Protein AF-A0A6N7R547-F1 (afdb_monomer)

Mean predicted aligned error: 9.53 Å

Solvent-accessible surface area (backbone atoms only — not comparable to full-atom values): 5841 Å² total; per-residue (Å²): 119,66,66,60,55,53,51,50,52,51,50,52,51,49,49,55,51,57,73,43,37,78,59,56,73,72,48,52,73,70,39,53,51,50,46,54,51,48,52,55,51,44,52,51,47,43,49,47,44,44,62,53,48,36,50,56,65,40,67,80,47,88,50,68,70,59,30,53,55,51,44,52,50,47,46,53,52,42,52,52,52,41,50,55,52,46,52,54,51,45,27,62,65,48,73,40,57,58,56,62,50,61,61,75,77,108

Organism: NCBI:txid563735

Secondary structure (DSSP, 8-state):
-HHHHHHHHHHHHHHHHHHTHHHHTT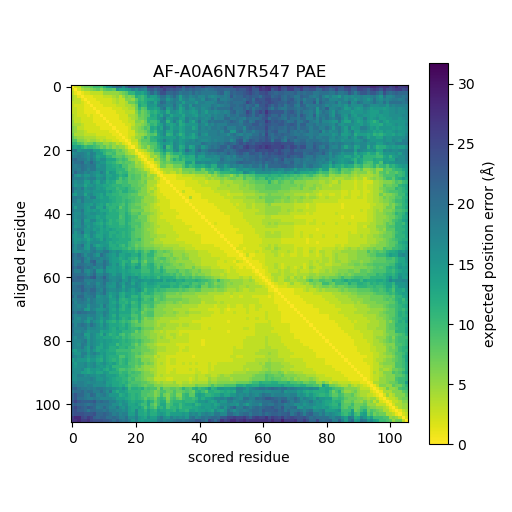S-HHHHHHHHHHHHHHHHHHHHIIIIIIHHHHTT---HHHHHHHHHHHHHHHHHHHHHHHHHHHHHHTTTHHHHHHHHT-

Sequence (106 aa):
MDYIFYTVAILILIYRLLDHHRFIKKLSVKQIIGIGLSYIMYIGLATAIIYYGGNWLVSFISVNVLKHIIFFVIVAITIYATIFLLEKTLTKISNGIIKEQSYKSS

pLDDT: mean 81.24, std 12.4, range [47.25, 94.12]

Radius of gyration: 18.01 Å; Cα contacts (8 Å, |Δi|>4): 43; chains: 1; bounding box: 42×33×44 Å

Foldseek 3Di:
DVVVVVVVVVVVVVVVCVVCVVLVVLDDPQLVVQLVVLVVVLVVVLCCCLVVVLVVVLVVPPDPVVSVVSSVVSNVVSVVVSVVVSVVSSCVSSVNSVVVVVVVVD

Structure (mmCIF, N/CA/C/O backbone):
data_AF-A0A6N7R547-F1
#
_entry.id   AF-A0A6N7R547-F1
#
loop_
_atom_site.group_PDB
_atom_site.id
_atom_site.type_symbol
_atom_site.label_atom_id
_atom_site.label_alt_id
_atom_site.label_comp_id
_atom_site.label_asym_id
_atom_site.label_entity_id
_atom_site.label_seq_id
_atom_site.pdbx_PDB_ins_code
_atom_site.Cartn_x
_atom_site.Cartn_y
_atom_site.Cartn_z
_atom_site.occupancy
_atom_site.B_iso_or_equiv
_atom_site.auth_seq_id
_atom_site.auth_comp_id
_atom_site.auth_asym_id
_atom_site.auth_atom_id
_atom_site.pdbx_PDB_model_num
ATOM 1 N N . MET A 1 1 ? -21.690 14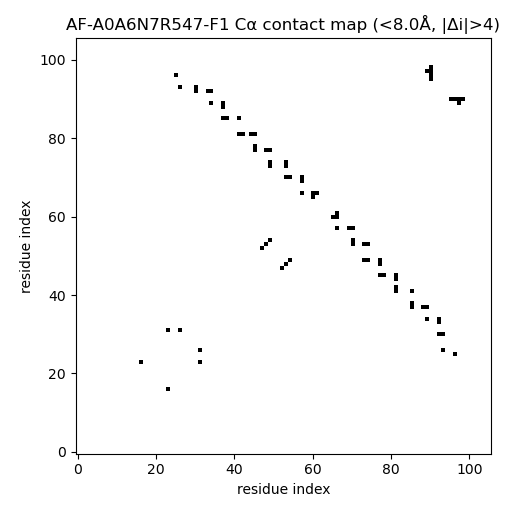.986 -13.784 1.00 57.06 1 MET A N 1
ATOM 2 C CA . MET A 1 1 ? -21.630 13.514 -13.917 1.00 57.06 1 MET A CA 1
ATOM 3 C C . MET A 1 1 ? -20.700 12.893 -12.878 1.00 57.06 1 MET A C 1
ATOM 5 O O . MET A 1 1 ? -21.012 11.815 -12.391 1.00 57.06 1 MET A O 1
ATOM 9 N N . ASP A 1 2 ? -19.652 13.593 -12.437 1.00 68.50 2 ASP A N 1
ATOM 10 C CA . ASP A 1 2 ? -18.681 13.054 -11.469 1.00 68.50 2 ASP A CA 1
ATOM 11 C C . ASP A 1 2 ? -19.246 12.868 -10.050 1.00 68.50 2 ASP A C 1
ATOM 13 O O . ASP A 1 2 ? -19.009 11.846 -9.413 1.00 68.50 2 ASP A O 1
ATOM 17 N N . TYR A 1 3 ? -20.085 13.792 -9.568 1.00 74.94 3 TYR A N 1
ATOM 18 C CA . TYR A 1 3 ? -20.658 13.714 -8.215 1.00 74.94 3 TYR A CA 1
ATOM 19 C C . TYR A 1 3 ? -21.536 12.479 -7.994 1.00 74.94 3 TYR A C 1
ATOM 21 O O . TYR A 1 3 ? -21.498 11.888 -6.920 1.00 74.94 3 TYR A O 1
ATOM 29 N N . ILE A 1 4 ? -22.288 12.045 -9.009 1.00 78.50 4 ILE A N 1
ATOM 30 C CA . ILE A 1 4 ? -23.168 10.871 -8.910 1.00 78.50 4 ILE A CA 1
ATOM 31 C C . ILE A 1 4 ? -22.326 9.610 -8.693 1.00 78.50 4 ILE A C 1
ATOM 33 O O . ILE A 1 4 ? -22.645 8.805 -7.822 1.00 78.50 4 ILE A O 1
ATOM 37 N N . PHE A 1 5 ? -21.206 9.481 -9.409 1.00 73.88 5 PHE A N 1
ATOM 38 C CA . PHE A 1 5 ? -20.287 8.355 -9.261 1.00 73.88 5 PHE A CA 1
ATOM 39 C C . PHE A 1 5 ? -19.658 8.304 -7.861 1.00 73.88 5 PHE A C 1
ATOM 41 O O . PHE A 1 5 ? -19.686 7.253 -7.222 1.00 73.88 5 PHE A O 1
ATOM 48 N N . TYR A 1 6 ? -19.177 9.438 -7.334 1.00 70.94 6 TYR A N 1
ATOM 49 C CA . TYR A 1 6 ? -18.642 9.497 -5.966 1.00 70.94 6 TYR A CA 1
ATOM 50 C C . TYR A 1 6 ? -19.704 9.177 -4.915 1.00 70.94 6 TYR A C 1
ATOM 52 O O . TYR A 1 6 ? -19.432 8.436 -3.972 1.00 70.94 6 TYR A O 1
ATOM 60 N N . THR A 1 7 ? -20.925 9.685 -5.089 1.00 75.69 7 THR A N 1
ATOM 61 C CA . THR A 1 7 ? -22.019 9.450 -4.137 1.00 75.69 7 THR A CA 1
ATOM 62 C C . THR A 1 7 ? -22.417 7.975 -4.120 1.00 75.69 7 THR A C 1
ATOM 64 O O . THR A 1 7 ? -22.572 7.393 -3.050 1.00 75.69 7 THR A O 1
ATOM 67 N N . VAL A 1 8 ? -22.505 7.336 -5.290 1.00 80.38 8 VAL A N 1
ATOM 68 C CA . VAL A 1 8 ? -22.780 5.896 -5.411 1.00 80.38 8 VAL A CA 1
ATOM 69 C C . VAL A 1 8 ? -21.631 5.065 -4.833 1.00 80.38 8 VAL A C 1
ATOM 71 O O . VAL A 1 8 ? -21.886 4.123 -4.087 1.00 80.38 8 VAL A O 1
ATOM 74 N N . ALA A 1 9 ? -20.372 5.428 -5.092 1.00 70.19 9 ALA A N 1
ATOM 75 C CA . ALA A 1 9 ? -19.211 4.738 -4.525 1.00 70.19 9 ALA A CA 1
ATOM 76 C C . ALA A 1 9 ? -19.172 4.830 -2.989 1.00 70.19 9 ALA A C 1
ATOM 78 O O . ALA A 1 9 ? -18.924 3.828 -2.316 1.00 70.19 9 ALA A O 1
ATOM 79 N N . ILE A 1 10 ? -19.476 6.007 -2.431 1.00 77.88 10 ILE A N 1
ATOM 80 C CA . ILE A 1 10 ? -19.591 6.233 -0.985 1.00 77.88 10 ILE A CA 1
ATOM 81 C C . ILE A 1 10 ? -20.748 5.417 -0.406 1.00 77.88 10 ILE A C 1
ATOM 83 O O . ILE A 1 10 ? -20.565 4.749 0.608 1.00 77.88 10 ILE A O 1
ATOM 87 N N . LEU A 1 11 ? -21.916 5.410 -1.053 1.00 79.00 11 LEU A N 1
ATOM 88 C CA . LEU A 1 11 ? -23.067 4.623 -0.608 1.00 79.00 11 LEU A CA 1
ATOM 89 C C . LEU A 1 11 ? -22.779 3.123 -0.633 1.00 79.00 11 LEU A C 1
ATOM 91 O O . LEU A 1 11 ? -23.112 2.444 0.330 1.00 79.00 11 LEU A O 1
ATOM 95 N N . ILE A 1 12 ? -22.117 2.607 -1.671 1.00 78.50 12 ILE A N 1
ATOM 96 C CA . ILE A 1 12 ? -21.708 1.197 -1.743 1.00 78.50 12 ILE A CA 1
ATOM 97 C C . ILE A 1 12 ? -20.703 0.876 -0.634 1.00 78.50 12 ILE A C 1
ATOM 99 O O . ILE A 1 12 ? -20.839 -0.153 0.025 1.00 78.50 12 ILE A O 1
ATOM 103 N N . LEU A 1 13 ? -19.725 1.752 -0.386 1.00 74.44 13 LEU A N 1
ATOM 104 C CA . LEU A 1 13 ? -18.777 1.602 0.721 1.00 74.44 13 LEU A CA 1
ATOM 105 C C . LEU A 1 13 ? -19.490 1.554 2.072 1.00 74.44 13 LEU A C 1
ATOM 107 O O . LEU A 1 13 ? -19.225 0.647 2.858 1.00 74.44 13 LEU A O 1
ATOM 111 N N . ILE A 1 14 ? -20.416 2.485 2.316 1.00 74.62 14 ILE A N 1
ATOM 112 C CA . ILE A 1 14 ? -21.225 2.541 3.538 1.00 74.62 14 ILE A CA 1
ATOM 113 C C . ILE A 1 14 ? -22.082 1.281 3.657 1.00 74.62 14 ILE A C 1
ATOM 115 O O . ILE A 1 14 ? -22.082 0.653 4.709 1.00 74.62 14 ILE A O 1
ATOM 119 N N . TYR A 1 15 ? -22.770 0.874 2.591 1.00 76.12 15 TYR A N 1
ATOM 120 C CA . TYR A 1 15 ? -23.643 -0.298 2.594 1.00 76.12 15 TYR A CA 1
ATOM 121 C C . TYR A 1 15 ? -22.853 -1.578 2.859 1.00 76.12 15 TYR A C 1
ATOM 123 O O . TYR A 1 15 ? -23.278 -2.408 3.651 1.00 76.12 15 TYR A O 1
ATOM 131 N N . ARG A 1 16 ? -21.658 -1.715 2.274 1.00 68.50 16 ARG A N 1
ATOM 132 C CA . ARG A 1 16 ? -20.765 -2.860 2.500 1.00 68.50 16 ARG A CA 1
ATOM 133 C C . ARG A 1 16 ? -20.182 -2.861 3.917 1.00 68.50 16 ARG A C 1
ATOM 135 O O . ARG A 1 16 ? -20.061 -3.924 4.520 1.00 68.50 16 ARG A O 1
ATOM 142 N N . LEU A 1 17 ? -19.880 -1.682 4.470 1.00 64.50 17 LEU A N 1
ATOM 143 C CA . LEU A 1 17 ? -19.515 -1.512 5.883 1.00 64.50 17 LEU A CA 1
ATOM 144 C C . LEU A 1 17 ? -20.668 -1.928 6.809 1.00 64.50 17 LEU A C 1
ATOM 146 O O . LEU A 1 17 ? -20.449 -2.627 7.797 1.00 64.50 17 LEU A O 1
ATOM 150 N N . LEU A 1 18 ? -21.892 -1.501 6.489 1.00 64.38 18 LEU A N 1
ATOM 151 C CA . LEU A 1 18 ? -23.099 -1.808 7.253 1.00 64.38 18 LEU A CA 1
ATOM 152 C C . LEU A 1 18 ? -23.502 -3.277 7.119 1.00 64.38 18 LEU A C 1
ATOM 154 O O . LEU A 1 18 ? -23.944 -3.860 8.096 1.00 64.38 18 LEU A O 1
ATOM 158 N N . ASP A 1 19 ? -23.308 -3.925 5.978 1.00 64.62 19 ASP A N 1
ATOM 159 C CA . ASP A 1 19 ? -23.570 -5.359 5.821 1.00 64.62 19 ASP A CA 1
ATOM 160 C C . ASP A 1 19 ? -22.604 -6.188 6.696 1.00 64.62 19 ASP A C 1
ATOM 162 O O . ASP A 1 19 ? -23.012 -7.086 7.434 1.00 64.62 19 ASP A O 1
ATOM 166 N N . HIS A 1 20 ? -21.344 -5.746 6.796 1.00 63.53 20 HIS A N 1
ATOM 167 C CA . HIS A 1 20 ? -20.350 -6.250 7.753 1.00 63.53 20 HIS A CA 1
ATOM 168 C C . HIS A 1 20 ? -20.453 -5.640 9.173 1.00 63.53 20 HIS A C 1
ATOM 170 O O . HIS A 1 20 ? -19.530 -5.779 9.981 1.00 63.53 20 HIS A O 1
ATOM 176 N N . HIS A 1 21 ? -21.567 -5.004 9.557 1.00 56.22 21 HIS A N 1
ATOM 177 C CA . HIS A 1 21 ? -21.717 -4.330 10.863 1.00 56.22 21 HIS A CA 1
ATOM 178 C C . HIS A 1 21 ? -21.417 -5.218 12.083 1.00 56.22 21 HIS A C 1
ATOM 180 O O . HIS A 1 21 ? -20.941 -4.719 13.106 1.00 56.22 21 HIS A O 1
ATOM 186 N N . ARG A 1 22 ? -21.678 -6.534 12.010 1.00 56.22 22 ARG A N 1
ATOM 187 C CA . ARG A 1 22 ? -21.373 -7.475 13.109 1.00 56.22 22 ARG A CA 1
ATOM 188 C C . ARG A 1 22 ? -19.873 -7.613 13.357 1.00 56.22 22 ARG A C 1
ATOM 190 O O . ARG A 1 22 ? -19.462 -7.894 14.479 1.00 56.22 22 ARG A O 1
ATOM 197 N N . PHE A 1 23 ? -19.074 -7.405 12.319 1.00 58.25 23 PHE A N 1
ATOM 198 C CA . PHE A 1 23 ? -17.624 -7.424 12.376 1.00 58.25 23 PHE A CA 1
ATOM 199 C C . PHE A 1 23 ? -17.087 -6.112 12.945 1.00 58.25 23 PHE A C 1
ATOM 201 O O . PHE A 1 23 ? -16.304 -6.122 13.889 1.00 58.25 23 PHE A O 1
ATOM 208 N N . ILE A 1 24 ? -17.604 -4.979 12.466 1.00 58.50 24 ILE A N 1
ATOM 209 C CA . ILE A 1 24 ? -17.187 -3.646 12.926 1.00 58.50 24 ILE A CA 1
ATOM 210 C C . ILE A 1 24 ? -17.544 -3.427 14.401 1.00 58.50 24 ILE A C 1
ATOM 212 O O . ILE A 1 24 ? -16.743 -2.860 15.137 1.00 58.50 24 ILE A O 1
ATOM 216 N N . LYS A 1 25 ? -18.684 -3.953 14.876 1.00 61.97 25 LYS A N 1
ATOM 217 C CA . LYS A 1 25 ? -19.064 -3.904 16.302 1.00 61.97 25 LYS A CA 1
ATOM 218 C C . LYS A 1 25 ? -18.091 -4.630 17.236 1.00 61.97 25 LYS A C 1
ATOM 220 O O . LYS A 1 25 ? -18.084 -4.331 18.426 1.00 61.97 25 LYS A O 1
ATOM 225 N N . LYS A 1 26 ? -17.297 -5.583 16.733 1.00 68.56 26 LYS A N 1
ATOM 226 C CA . LYS A 1 26 ? -16.274 -6.283 17.529 1.00 68.56 26 LYS A CA 1
ATOM 227 C C . LYS A 1 26 ? -14.955 -5.517 17.609 1.00 68.56 26 LYS A C 1
ATOM 229 O O . LYS A 1 26 ? -14.122 -5.856 18.445 1.00 68.56 26 LYS A O 1
ATOM 234 N N . LEU A 1 27 ? -14.754 -4.514 16.755 1.00 70.44 27 LEU A N 1
ATOM 235 C CA . LEU A 1 27 ? -13.548 -3.700 16.753 1.00 70.44 27 LEU A CA 1
ATOM 236 C C . LEU A 1 27 ? -13.769 -2.421 17.558 1.00 70.44 27 LEU A C 1
ATOM 238 O O . LEU A 1 27 ? -14.762 -1.714 17.395 1.00 70.44 27 LEU A O 1
ATOM 242 N N . SER A 1 28 ? -12.805 -2.087 18.412 1.00 81.50 28 SER A N 1
ATOM 243 C CA . SER A 1 28 ? -12.817 -0.796 19.099 1.00 81.50 28 SER A CA 1
ATOM 244 C C . SER A 1 28 ? -12.598 0.352 18.107 1.00 81.50 28 SER A C 1
ATOM 246 O O . 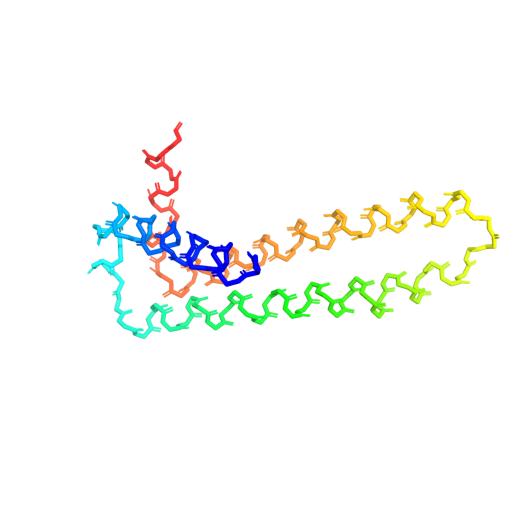SER A 1 28 ? -11.923 0.192 17.088 1.00 81.50 28 SER A O 1
ATOM 248 N N . VAL A 1 29 ? -13.081 1.551 18.446 1.00 78.88 29 VAL A N 1
ATOM 249 C CA . VAL A 1 29 ? -12.872 2.776 17.647 1.00 78.88 29 VAL A CA 1
ATOM 250 C C . VAL A 1 29 ? -11.386 2.999 17.325 1.00 78.88 29 VAL A C 1
ATOM 252 O O . VAL A 1 29 ? -11.041 3.367 16.206 1.00 78.88 29 VAL A O 1
ATOM 255 N N . LYS A 1 30 ? -10.483 2.681 18.266 1.00 77.88 30 LYS A N 1
ATOM 256 C CA . LYS A 1 30 ? -9.026 2.761 18.060 1.00 77.88 30 LYS A CA 1
ATOM 257 C C . LYS A 1 30 ? -8.530 1.792 16.979 1.00 77.88 30 LYS A C 1
ATOM 259 O O . LYS A 1 30 ? -7.658 2.153 16.195 1.00 77.88 30 LYS A O 1
ATOM 264 N N . GLN A 1 31 ? -9.089 0.583 16.915 1.00 81.62 31 GLN A N 1
ATOM 265 C CA . GLN A 1 31 ? -8.739 -0.405 15.891 1.00 81.62 31 GLN A CA 1
ATOM 266 C C . GLN A 1 31 ? -9.279 -0.002 14.521 1.00 81.62 31 GLN A C 1
ATOM 268 O O . GLN A 1 31 ? -8.559 -0.131 13.539 1.00 81.62 31 GLN A O 1
ATOM 273 N N . ILE A 1 32 ? -10.496 0.544 14.455 1.00 81.62 32 ILE A N 1
ATOM 274 C CA . ILE A 1 32 ? -11.080 1.053 13.205 1.00 81.62 32 ILE A CA 1
ATOM 275 C C . ILE A 1 32 ? -10.209 2.179 12.631 1.00 81.62 32 ILE A C 1
ATOM 277 O O . ILE A 1 32 ? -9.843 2.136 11.457 1.00 81.62 32 ILE A O 1
ATOM 281 N N . ILE A 1 33 ? -9.810 3.142 13.469 1.00 85.00 33 ILE A N 1
ATOM 282 C CA . ILE A 1 33 ? -8.909 4.231 13.063 1.00 85.00 33 ILE A CA 1
ATOM 283 C C . ILE A 1 33 ? -7.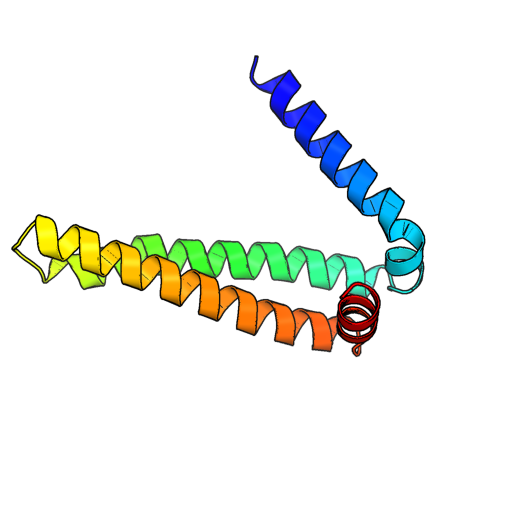551 3.673 12.616 1.00 85.00 33 ILE A C 1
ATOM 285 O O . ILE A 1 33 ? -7.051 4.056 11.560 1.00 85.00 33 ILE A O 1
ATOM 289 N N . GLY A 1 34 ? -6.967 2.738 13.375 1.00 86.00 34 GLY A N 1
ATOM 290 C CA . GLY A 1 34 ? -5.684 2.119 13.028 1.00 86.00 34 GLY A CA 1
ATOM 291 C C . GLY A 1 34 ? -5.718 1.352 11.702 1.00 86.00 34 GLY A C 1
ATOM 292 O O . GLY A 1 34 ? -4.769 1.424 10.921 1.00 86.00 34 GLY A O 1
ATOM 293 N N . ILE A 1 35 ? -6.823 0.662 11.417 1.00 87.06 35 ILE A N 1
ATOM 294 C CA . ILE A 1 35 ? -7.060 -0.024 10.142 1.00 87.06 35 ILE A CA 1
ATOM 295 C C . ILE A 1 35 ? -7.141 0.991 9.004 1.00 87.06 35 ILE A C 1
ATOM 297 O O . ILE A 1 35 ? -6.413 0.852 8.023 1.00 87.06 35 ILE A O 1
ATOM 301 N N . GLY A 1 36 ? -7.965 2.033 9.151 1.00 85.00 36 GLY A N 1
ATOM 302 C CA . GLY A 1 36 ? -8.105 3.081 8.138 1.00 85.00 36 GLY A CA 1
ATOM 303 C C . GLY A 1 36 ? -6.772 3.761 7.819 1.00 85.00 36 GLY A C 1
ATOM 304 O O . GLY A 1 36 ? -6.400 3.885 6.652 1.00 85.00 36 GLY A O 1
ATOM 305 N N . LEU A 1 37 ? -6.004 4.116 8.852 1.00 90.12 37 LEU A N 1
ATOM 306 C CA . LEU A 1 37 ? -4.681 4.718 8.689 1.00 90.12 37 LEU A CA 1
ATOM 307 C C . LEU A 1 37 ? -3.695 3.767 7.993 1.00 90.12 37 LEU A C 1
ATOM 309 O O . LEU A 1 37 ? -2.921 4.203 7.143 1.00 90.12 37 LEU A O 1
ATOM 313 N N . SER A 1 38 ? -3.755 2.469 8.307 1.00 91.31 38 SER A N 1
ATOM 314 C CA . SER A 1 38 ? -2.919 1.457 7.651 1.00 91.31 38 SER A CA 1
ATOM 315 C C . SER A 1 38 ? -3.218 1.372 6.156 1.00 91.31 38 SER A C 1
ATOM 317 O O . SER A 1 38 ? -2.286 1.380 5.358 1.00 91.31 38 SER A O 1
ATOM 319 N N . TYR A 1 39 ? -4.493 1.360 5.755 1.00 89.19 39 TYR A N 1
ATOM 320 C CA . TYR A 1 39 ? -4.862 1.377 4.335 1.00 89.19 39 TYR A CA 1
ATOM 321 C C . TYR A 1 39 ? -4.280 2.594 3.610 1.00 89.19 39 TYR A C 1
ATOM 323 O O . TYR A 1 39 ? -3.628 2.429 2.581 1.00 89.19 39 TYR A O 1
ATOM 331 N N . ILE A 1 40 ? -4.448 3.800 4.164 1.00 91.88 40 ILE A N 1
ATOM 332 C CA . ILE A 1 40 ? -3.909 5.034 3.568 1.00 91.88 40 ILE A CA 1
ATOM 333 C C . ILE A 1 40 ? -2.383 4.943 3.427 1.00 91.88 40 ILE A C 1
ATOM 335 O O . ILE A 1 40 ? -1.840 5.240 2.363 1.00 91.88 40 ILE A O 1
ATOM 339 N N . MET A 1 41 ? -1.693 4.484 4.475 1.00 93.88 41 MET A N 1
ATOM 340 C CA . MET A 1 41 ? -0.236 4.357 4.483 1.00 93.88 41 MET A CA 1
ATOM 341 C C . MET A 1 41 ? 0.268 3.357 3.435 1.00 93.88 41 MET A C 1
ATOM 343 O O . MET A 1 41 ? 1.187 3.678 2.685 1.00 93.88 41 MET A O 1
ATOM 347 N N . TYR A 1 42 ? -0.328 2.164 3.349 1.00 93.00 42 TYR A N 1
ATOM 348 C CA . TYR A 1 42 ? 0.108 1.134 2.400 1.00 93.00 42 TYR A CA 1
ATOM 349 C C . TYR A 1 42 ? -0.254 1.469 0.950 1.00 93.00 42 TYR A C 1
ATOM 351 O O . TYR A 1 42 ? 0.541 1.180 0.057 1.00 93.00 42 TYR A O 1
ATOM 359 N N . ILE A 1 43 ? -1.388 2.134 0.702 1.00 91.19 43 ILE A N 1
ATOM 360 C CA . ILE A 1 43 ? -1.725 2.667 -0.629 1.00 91.19 43 ILE A CA 1
ATOM 361 C C . ILE A 1 43 ? -0.707 3.739 -1.039 1.00 91.19 43 ILE A C 1
ATOM 363 O O . ILE A 1 43 ? -0.197 3.711 -2.162 1.00 91.19 43 ILE A O 1
ATOM 367 N N . GLY A 1 44 ? -0.369 4.655 -0.126 1.00 92.06 44 GLY A N 1
ATOM 368 C CA . GLY A 1 44 ? 0.664 5.665 -0.356 1.00 92.06 44 GLY A CA 1
ATOM 369 C C . GLY A 1 44 ? 2.030 5.038 -0.641 1.00 92.06 44 GLY A C 1
ATOM 370 O O . GLY A 1 44 ? 2.696 5.420 -1.601 1.00 92.06 44 GLY A O 1
ATOM 371 N N . LEU A 1 45 ? 2.411 4.017 0.130 1.00 93.50 45 LEU A N 1
ATOM 372 C CA . LEU A 1 45 ? 3.653 3.270 -0.062 1.00 93.50 45 LEU A CA 1
ATOM 373 C C . LEU A 1 45 ? 3.690 2.553 -1.419 1.00 93.50 45 LEU A C 1
ATOM 375 O O . LEU A 1 45 ? 4.676 2.683 -2.141 1.00 93.50 45 LEU A O 1
ATOM 379 N N . ALA A 1 46 ? 2.624 1.838 -1.791 1.00 91.88 46 ALA A N 1
ATOM 380 C CA . ALA A 1 46 ? 2.524 1.163 -3.086 1.00 91.88 46 ALA A CA 1
ATOM 381 C C . ALA A 1 46 ? 2.662 2.165 -4.238 1.00 91.88 46 ALA A C 1
ATOM 383 O O . ALA A 1 46 ? 3.434 1.946 -5.170 1.00 91.88 46 ALA A O 1
ATOM 384 N N . THR A 1 47 ? 1.963 3.298 -4.134 1.00 90.81 47 THR A N 1
ATOM 385 C CA . THR A 1 47 ? 2.021 4.381 -5.123 1.00 90.81 47 THR A CA 1
ATOM 386 C C . THR A 1 47 ? 3.436 4.939 -5.238 1.00 90.81 47 THR A C 1
ATOM 388 O O . THR A 1 47 ? 3.945 5.082 -6.347 1.00 90.81 47 THR A O 1
ATOM 391 N N . ALA A 1 48 ? 4.105 5.196 -4.111 1.00 93.38 48 ALA A N 1
ATOM 392 C CA . ALA A 1 48 ? 5.472 5.702 -4.102 1.00 93.38 48 ALA A CA 1
ATOM 393 C C . ALA A 1 48 ? 6.458 4.709 -4.742 1.00 93.38 48 ALA A C 1
ATOM 395 O O . ALA A 1 48 ? 7.280 5.102 -5.570 1.00 93.38 48 ALA A O 1
ATOM 396 N N . ILE A 1 49 ? 6.348 3.418 -4.414 1.00 93.38 49 ILE A N 1
ATOM 397 C CA . ILE A 1 49 ? 7.199 2.369 -4.990 1.00 93.38 49 ILE A CA 1
ATOM 398 C C . ILE A 1 49 ? 6.960 2.245 -6.495 1.00 93.38 49 ILE A C 1
ATOM 400 O O . ILE A 1 49 ? 7.922 2.191 -7.251 1.00 93.38 49 ILE A O 1
ATOM 404 N N . ILE A 1 50 ? 5.710 2.232 -6.954 1.00 91.75 50 ILE A N 1
ATOM 405 C CA . ILE A 1 50 ? 5.401 2.091 -8.383 1.00 91.75 50 ILE A CA 1
ATOM 406 C C . ILE A 1 50 ? 5.859 3.329 -9.160 1.00 91.75 50 ILE A C 1
ATOM 408 O O . ILE A 1 50 ? 6.548 3.204 -10.174 1.00 91.75 50 ILE A O 1
ATOM 412 N N . TYR A 1 51 ? 5.497 4.520 -8.684 1.00 89.19 51 TYR A N 1
ATOM 413 C CA . TYR A 1 51 ? 5.717 5.763 -9.415 1.00 89.19 51 TYR A CA 1
ATOM 414 C C . TYR A 1 51 ? 7.185 6.193 -9.411 1.00 89.19 51 TYR A C 1
ATOM 416 O O . TYR A 1 51 ? 7.726 6.535 -10.460 1.00 89.19 51 TYR A O 1
ATOM 424 N N . TYR A 1 52 ? 7.850 6.144 -8.255 1.00 92.06 52 TYR A N 1
ATOM 425 C CA . TYR A 1 52 ? 9.258 6.530 -8.155 1.00 92.06 52 TYR A CA 1
ATOM 426 C C . TYR A 1 52 ? 10.182 5.332 -8.376 1.00 92.06 52 TYR A C 1
ATOM 428 O O . TYR A 1 52 ? 11.078 5.399 -9.214 1.00 92.06 52 TYR A O 1
ATOM 436 N N . GLY A 1 53 ? 9.947 4.219 -7.678 1.00 89.69 53 GLY A N 1
ATOM 437 C CA . GLY A 1 53 ? 10.798 3.027 -7.764 1.00 89.69 53 GLY A CA 1
ATOM 438 C C . GLY A 1 53 ? 10.686 2.301 -9.105 1.00 89.69 53 GLY A C 1
ATOM 439 O O . GLY A 1 53 ? 11.702 2.028 -9.741 1.00 89.69 53 GLY A O 1
ATOM 440 N N . GLY A 1 54 ? 9.466 2.033 -9.573 1.00 87.69 54 GLY A N 1
ATOM 441 C CA . GLY A 1 54 ? 9.219 1.351 -10.842 1.00 87.69 54 GLY A CA 1
ATOM 442 C C . GLY A 1 54 ? 9.707 2.158 -12.041 1.00 87.69 54 GLY A C 1
ATOM 443 O O . GLY A 1 54 ? 10.371 1.610 -12.919 1.00 87.69 54 GLY A O 1
ATOM 444 N N . ASN A 1 55 ? 9.460 3.470 -12.055 1.00 86.56 55 ASN A N 1
ATOM 445 C CA . ASN A 1 55 ? 9.951 4.335 -13.129 1.00 86.56 55 ASN A CA 1
ATOM 446 C C . ASN A 1 55 ? 11.486 4.455 -13.123 1.00 86.56 55 ASN A C 1
ATOM 448 O O . ASN A 1 55 ? 12.105 4.425 -14.187 1.00 86.56 55 ASN A O 1
ATOM 452 N N . TRP A 1 56 ? 12.112 4.518 -11.939 1.00 91.88 56 TRP A N 1
ATOM 453 C CA . TRP A 1 56 ? 13.572 4.493 -11.807 1.00 91.88 56 TRP A CA 1
ATOM 454 C C . TRP A 1 56 ? 14.165 3.175 -12.322 1.00 91.88 56 TRP A C 1
ATOM 456 O O . TRP A 1 56 ? 15.057 3.198 -13.167 1.00 91.88 56 TRP A O 1
ATOM 466 N N . LEU A 1 57 ? 13.628 2.025 -11.903 1.00 87.75 57 LEU A N 1
ATOM 467 C CA . LEU A 1 57 ? 14.100 0.696 -12.325 1.00 87.75 57 LEU A CA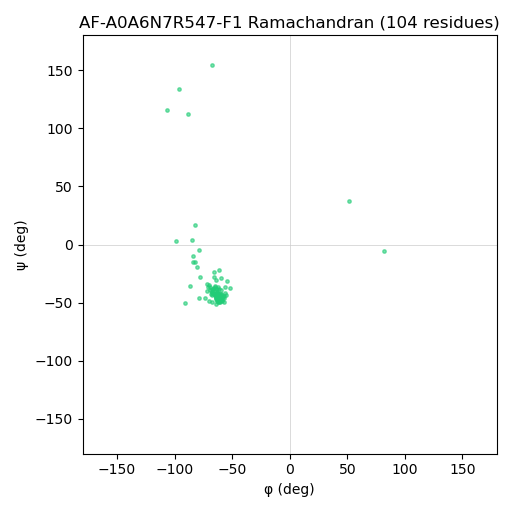 1
ATOM 468 C C . LEU A 1 57 ? 14.004 0.498 -13.836 1.00 87.75 57 LEU A C 1
ATOM 470 O O . LEU A 1 57 ? 14.882 -0.090 -14.464 1.00 87.75 57 LEU A O 1
ATOM 474 N N . VAL A 1 58 ? 12.934 1.007 -14.432 1.00 90.38 58 VAL A N 1
ATOM 475 C CA . VAL A 1 58 ? 12.664 0.822 -15.853 1.00 90.38 58 VAL A CA 1
ATOM 476 C C . VAL A 1 58 ? 13.406 1.855 -16.719 1.00 90.38 58 VAL A C 1
ATOM 478 O O . VAL A 1 58 ? 13.493 1.696 -17.937 1.00 90.38 58 VAL A O 1
ATOM 481 N N . SER A 1 59 ? 14.011 2.884 -16.112 1.00 89.25 59 SER A N 1
ATOM 482 C CA . SER A 1 59 ? 14.856 3.861 -16.817 1.00 89.25 59 SER A CA 1
ATOM 483 C C . SER A 1 59 ? 16.149 3.257 -17.381 1.00 89.25 59 SER A C 1
ATOM 485 O O . SER A 1 59 ? 16.668 3.759 -18.373 1.00 89.25 59 SER A O 1
ATOM 487 N N . PHE A 1 60 ? 16.620 2.138 -16.820 1.00 91.56 60 PHE A N 1
ATOM 488 C CA . PHE A 1 60 ? 17.811 1.423 -17.293 1.00 91.56 60 PHE A CA 1
ATOM 489 C C . PHE A 1 60 ? 17.560 0.556 -18.535 1.00 91.56 60 PHE A C 1
ATOM 491 O O . PHE A 1 60 ? 18.493 -0.044 -19.066 1.00 91.56 60 PHE A O 1
ATOM 498 N N . ILE A 1 61 ? 16.311 0.455 -19.000 1.00 90.56 61 ILE A N 1
ATOM 499 C CA . ILE A 1 61 ? 15.928 -0.413 -20.115 1.00 90.56 61 ILE A CA 1
ATOM 500 C C . ILE A 1 61 ? 15.644 0.435 -21.355 1.00 90.56 61 ILE A C 1
ATOM 502 O O . ILE A 1 61 ? 14.663 1.176 -21.404 1.00 90.56 61 ILE A O 1
ATOM 506 N N . SER A 1 62 ? 16.459 0.260 -22.395 1.00 89.56 62 SER A N 1
ATOM 507 C CA . SER A 1 62 ? 16.321 0.994 -23.662 1.00 89.56 62 SER A CA 1
ATOM 508 C C . SER A 1 62 ? 15.245 0.426 -24.598 1.00 89.56 62 SER A C 1
ATOM 510 O O . SER A 1 62 ? 14.789 1.112 -25.508 1.00 89.56 62 SER A O 1
ATOM 512 N N . VAL A 1 63 ? 14.831 -0.834 -24.408 1.00 92.56 63 VAL A N 1
ATOM 513 C CA . VAL A 1 63 ? 13.846 -1.503 -25.277 1.00 92.56 63 VAL A CA 1
ATOM 514 C C . VAL A 1 63 ? 12.430 -1.240 -24.770 1.00 92.56 63 VAL A C 1
ATOM 516 O O . VAL A 1 63 ? 12.027 -1.771 -23.735 1.00 92.56 63 VAL A O 1
ATOM 519 N N . ASN A 1 64 ? 11.643 -0.478 -25.534 1.00 87.31 64 ASN A N 1
ATOM 520 C CA . ASN A 1 64 ? 10.301 -0.041 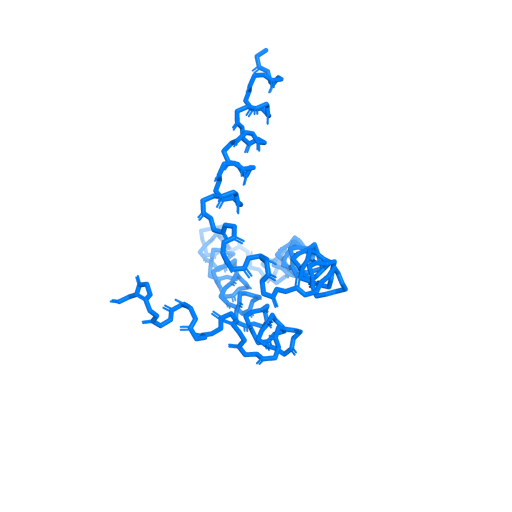-25.132 1.00 87.31 64 ASN A CA 1
ATOM 521 C C . ASN A 1 64 ? 9.357 -1.192 -24.755 1.00 87.31 64 ASN A C 1
ATOM 523 O O . ASN A 1 64 ? 8.672 -1.100 -23.739 1.00 87.31 64 ASN A O 1
ATOM 527 N N . VAL A 1 65 ? 9.330 -2.286 -25.522 1.00 88.88 65 VAL A N 1
ATOM 528 C CA . VAL A 1 65 ? 8.452 -3.436 -25.229 1.00 88.88 65 VAL A CA 1
ATOM 529 C C . VAL A 1 65 ? 8.831 -4.091 -23.898 1.00 88.88 65 VAL A C 1
ATOM 531 O O . VAL A 1 65 ? 7.978 -4.313 -23.042 1.00 88.88 65 VAL A O 1
ATOM 534 N N . LEU A 1 66 ? 10.128 -4.326 -23.684 1.00 90.38 66 LEU A N 1
ATOM 535 C CA . LEU A 1 66 ? 10.646 -4.939 -22.461 1.00 90.38 66 LEU A CA 1
ATOM 536 C C . LEU A 1 66 ? 10.406 -4.049 -21.232 1.00 90.38 66 LEU A C 1
ATOM 538 O O . LEU A 1 66 ? 10.057 -4.543 -20.162 1.00 90.38 66 LEU A O 1
ATOM 542 N N . LYS A 1 67 ? 10.510 -2.729 -21.411 1.00 89.81 67 LYS A N 1
ATOM 543 C CA . LYS A 1 67 ? 10.187 -1.714 -20.405 1.00 89.81 67 LYS A CA 1
ATOM 544 C C . LYS A 1 67 ? 8.741 -1.827 -19.908 1.00 89.81 67 LYS A C 1
ATOM 546 O O . LYS A 1 67 ? 8.522 -1.812 -18.700 1.00 89.81 67 LYS A O 1
ATOM 551 N N . HIS A 1 68 ? 7.770 -2.021 -20.802 1.00 88.00 68 HIS A N 1
ATOM 552 C CA . HIS A 1 68 ? 6.366 -2.193 -20.405 1.00 88.00 68 HIS A CA 1
ATOM 553 C C . HIS A 1 68 ? 6.128 -3.514 -19.663 1.00 88.00 68 HIS A C 1
ATOM 555 O O . HIS A 1 68 ? 5.451 -3.523 -18.636 1.00 88.00 68 HIS A O 1
ATOM 561 N N . ILE A 1 69 ? 6.722 -4.613 -20.142 1.00 91.56 69 ILE A N 1
ATOM 562 C CA . ILE A 1 69 ? 6.597 -5.933 -19.504 1.00 91.56 69 ILE A CA 1
ATOM 563 C C . ILE A 1 69 ? 7.160 -5.893 -18.079 1.00 91.56 69 ILE A C 1
ATOM 565 O O . ILE A 1 69 ? 6.492 -6.307 -17.133 1.00 91.56 69 ILE A O 1
ATOM 569 N N . ILE A 1 70 ? 8.363 -5.345 -17.904 1.00 91.00 70 ILE A N 1
ATOM 570 C CA . ILE A 1 70 ? 9.016 -5.269 -16.592 1.00 91.00 70 ILE A CA 1
ATOM 571 C C . ILE A 1 70 ? 8.257 -4.328 -15.656 1.00 91.00 70 ILE A C 1
ATOM 573 O O . ILE A 1 70 ? 8.069 -4.660 -14.487 1.00 91.00 70 ILE A O 1
ATOM 577 N N . PHE A 1 71 ? 7.753 -3.197 -16.156 1.00 88.06 71 PHE A N 1
ATOM 578 C CA . PHE A 1 71 ? 6.928 -2.305 -15.346 1.00 88.06 71 PHE A CA 1
ATOM 579 C C . PHE A 1 71 ? 5.662 -3.006 -14.832 1.00 88.06 71 PHE A C 1
ATOM 581 O O . PHE A 1 71 ? 5.340 -2.897 -13.649 1.00 88.06 71 PHE A O 1
ATOM 588 N N . PHE A 1 72 ? 4.987 -3.791 -15.676 1.00 90.38 72 PHE A N 1
ATOM 589 C CA . PHE A 1 72 ? 3.819 -4.572 -15.262 1.00 90.38 72 PHE A CA 1
ATOM 590 C C . PHE A 1 72 ? 4.161 -5.590 -14.164 1.00 90.38 72 PHE A C 1
ATOM 592 O O . PHE A 1 72 ? 3.437 -5.704 -13.173 1.00 90.38 72 PHE A O 1
ATOM 599 N N . VAL A 1 73 ? 5.301 -6.277 -14.289 1.00 92.56 73 VAL A N 1
ATOM 600 C CA . VAL A 1 73 ? 5.798 -7.206 -13.261 1.00 92.56 73 VAL A CA 1
ATOM 601 C C 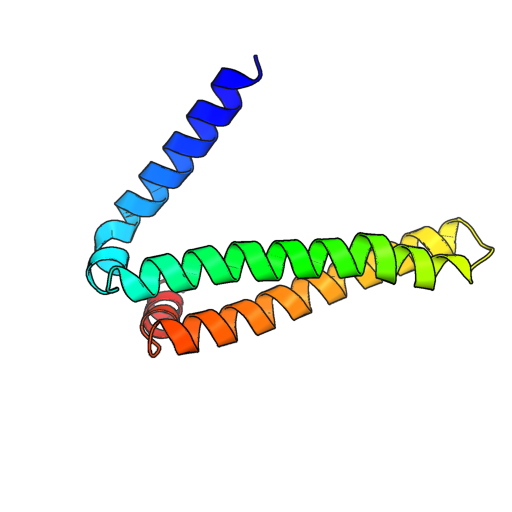. VAL A 1 73 ? 6.077 -6.477 -11.940 1.00 92.56 73 VAL A C 1
ATOM 603 O O . VAL A 1 73 ? 5.666 -6.954 -10.883 1.00 92.56 73 VAL A O 1
ATOM 606 N N . ILE A 1 74 ? 6.707 -5.298 -11.981 1.00 90.88 74 ILE A N 1
ATOM 607 C CA . ILE A 1 74 ? 6.971 -4.480 -10.784 1.00 90.88 74 ILE A CA 1
ATOM 608 C C . ILE A 1 74 ? 5.663 -4.085 -10.090 1.00 90.88 74 ILE A C 1
ATOM 610 O O . ILE A 1 74 ? 5.567 -4.189 -8.865 1.00 90.88 74 ILE A O 1
ATOM 614 N N . VAL A 1 75 ? 4.649 -3.666 -10.851 1.00 91.75 75 VAL A N 1
ATOM 615 C CA . VAL A 1 75 ? 3.326 -3.324 -10.307 1.00 91.75 75 VAL A CA 1
ATOM 616 C C . VAL A 1 75 ? 2.696 -4.536 -9.623 1.00 91.75 75 VAL A C 1
ATOM 618 O O . VAL A 1 75 ? 2.278 -4.429 -8.470 1.00 91.75 75 VAL A O 1
ATOM 621 N N . ALA A 1 76 ? 2.685 -5.698 -10.283 1.00 92.50 76 ALA A N 1
ATOM 622 C CA . ALA A 1 76 ? 2.109 -6.920 -9.723 1.00 92.50 76 ALA A CA 1
ATOM 623 C C . ALA A 1 76 ? 2.797 -7.337 -8.411 1.00 92.50 76 ALA A C 1
ATOM 625 O O . ALA A 1 76 ? 2.122 -7.592 -7.411 1.00 92.50 76 ALA A O 1
ATOM 626 N N . ILE A 1 77 ? 4.135 -7.333 -8.384 1.00 94.12 77 ILE A N 1
ATOM 627 C CA . ILE A 1 77 ? 4.919 -7.662 -7.183 1.00 94.12 77 ILE A CA 1
ATOM 628 C C . ILE A 1 77 ? 4.655 -6.646 -6.070 1.00 94.12 77 ILE A C 1
ATOM 630 O O . ILE A 1 77 ? 4.471 -7.033 -4.916 1.00 94.12 77 ILE A O 1
ATOM 634 N N . THR A 1 78 ? 4.599 -5.354 -6.399 1.00 93.88 78 THR A N 1
ATOM 635 C CA . THR A 1 78 ? 4.378 -4.296 -5.406 1.00 93.88 78 THR A CA 1
ATOM 636 C C . THR A 1 78 ? 2.994 -4.408 -4.776 1.00 93.88 78 THR A C 1
ATOM 638 O O . THR A 1 78 ? 2.867 -4.312 -3.555 1.00 93.88 78 THR A O 1
ATOM 641 N N . ILE A 1 79 ? 1.956 -4.656 -5.578 1.00 91.06 79 ILE A N 1
ATOM 642 C CA . ILE A 1 79 ? 0.591 -4.851 -5.077 1.00 91.06 79 ILE A CA 1
ATOM 643 C C . ILE A 1 79 ? 0.538 -6.088 -4.180 1.00 91.06 79 ILE A C 1
ATOM 645 O O . ILE A 1 79 ? 0.058 -6.000 -3.052 1.00 91.06 79 ILE A O 1
ATOM 649 N N . TYR A 1 80 ? 1.092 -7.217 -4.629 1.00 92.38 80 TYR A N 1
ATOM 650 C CA . TYR A 1 80 ? 1.111 -8.443 -3.831 1.00 92.38 80 TYR A CA 1
ATOM 651 C C . TYR A 1 80 ? 1.828 -8.241 -2.487 1.00 92.38 80 TYR A C 1
ATOM 653 O O . TYR A 1 80 ? 1.289 -8.570 -1.429 1.00 92.38 80 TYR A O 1
ATOM 661 N N . ALA A 1 81 ? 3.019 -7.638 -2.509 1.00 93.12 81 ALA A N 1
ATOM 662 C CA . ALA A 1 81 ? 3.803 -7.384 -1.306 1.00 93.12 81 ALA A CA 1
ATOM 663 C C . ALA A 1 81 ? 3.095 -6.422 -0.342 1.00 93.12 81 ALA A C 1
ATOM 665 O O . ALA A 1 81 ? 3.082 -6.655 0.868 1.00 93.12 81 ALA A O 1
ATOM 666 N N . THR A 1 82 ? 2.485 -5.352 -0.855 1.00 93.06 82 THR A N 1
ATOM 667 C CA . THR A 1 82 ? 1.785 -4.379 -0.005 1.00 93.06 82 THR A CA 1
ATOM 668 C C . THR A 1 82 ? 0.496 -4.940 0.581 1.00 93.06 82 THR A C 1
ATOM 670 O O . THR A 1 82 ? 0.240 -4.690 1.756 1.00 93.06 82 THR A O 1
ATOM 673 N N . ILE A 1 83 ? -0.258 -5.763 -0.157 1.00 89.94 83 ILE A N 1
ATOM 674 C CA . ILE A 1 83 ? -1.412 -6.495 0.388 1.00 89.94 83 ILE A CA 1
ATOM 675 C C . ILE A 1 83 ? -0.963 -7.441 1.502 1.00 89.94 83 ILE A C 1
ATOM 677 O O . ILE A 1 83 ? -1.510 -7.383 2.600 1.00 89.94 83 ILE A O 1
ATOM 681 N N . PHE A 1 84 ? 0.076 -8.247 1.270 1.00 92.12 84 PHE A N 1
ATOM 682 C CA . PHE A 1 84 ? 0.587 -9.183 2.274 1.00 92.12 84 PHE A CA 1
ATOM 683 C C . PHE A 1 84 ? 1.022 -8.477 3.572 1.00 92.12 84 PHE A C 1
ATOM 685 O O . PHE A 1 84 ? 0.703 -8.912 4.684 1.00 92.12 84 PHE A O 1
ATOM 692 N N . LEU A 1 85 ? 1.739 -7.357 3.448 1.00 92.88 85 LEU A N 1
ATOM 693 C CA . LEU A 1 85 ? 2.155 -6.559 4.602 1.00 92.88 85 LEU A CA 1
ATOM 694 C C . LEU A 1 85 ? 0.963 -5.905 5.306 1.00 92.88 85 LEU A C 1
ATOM 696 O O . LEU A 1 85 ? 0.895 -5.919 6.539 1.00 92.88 85 LEU A O 1
ATOM 700 N N . LEU A 1 86 ? 0.012 -5.375 4.538 1.00 91.00 86 LEU A N 1
ATOM 701 C CA . LEU A 1 86 ? -1.210 -4.790 5.065 1.00 91.00 86 LEU A CA 1
ATOM 702 C C . LEU A 1 86 ? -2.012 -5.830 5.847 1.00 91.00 86 LEU A C 1
ATOM 704 O O . LEU A 1 86 ? -2.347 -5.571 6.997 1.00 91.00 86 LEU A O 1
ATOM 708 N N . GLU A 1 87 ? -2.254 -7.021 5.303 1.00 90.25 87 GLU A N 1
ATOM 709 C CA . GLU A 1 87 ? -2.961 -8.106 5.996 1.00 90.25 87 GLU A CA 1
ATOM 710 C C . GLU A 1 87 ? -2.299 -8.473 7.326 1.00 90.25 87 GLU A C 1
ATOM 712 O O . GLU A 1 87 ? -2.976 -8.642 8.349 1.00 90.25 87 GLU A O 1
ATOM 717 N N . LYS A 1 88 ? -0.964 -8.535 7.352 1.00 89.00 88 LYS A N 1
ATOM 718 C CA . LYS A 1 88 ? -0.202 -8.784 8.579 1.00 89.00 88 LYS A CA 1
ATOM 719 C C . LYS A 1 88 ? -0.395 -7.659 9.599 1.00 89.00 88 LYS A C 1
ATOM 721 O O . LYS A 1 88 ? -0.618 -7.935 10.782 1.00 89.00 88 LYS A O 1
ATOM 726 N N . THR A 1 89 ? -0.355 -6.403 9.157 1.00 90.06 89 THR A N 1
ATOM 727 C CA . THR A 1 89 ? -0.619 -5.234 10.007 1.00 90.06 89 THR A CA 1
ATOM 728 C C . THR A 1 89 ? -2.056 -5.234 10.528 1.00 90.06 89 THR A C 1
ATOM 730 O O . THR A 1 89 ? -2.266 -5.078 11.730 1.00 90.06 89 THR A O 1
ATOM 733 N N . LEU A 1 90 ? -3.042 -5.484 9.669 1.00 87.50 90 LEU A N 1
ATOM 734 C CA . LEU A 1 90 ? -4.459 -5.549 10.024 1.00 87.50 90 LEU A CA 1
ATOM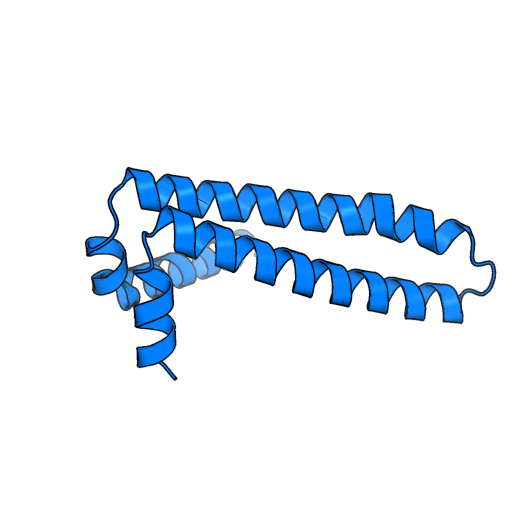 735 C C . LEU A 1 90 ? -4.731 -6.668 11.033 1.00 87.50 90 LEU A C 1
ATOM 737 O O . LEU A 1 90 ? -5.425 -6.449 12.026 1.00 87.50 90 LEU A O 1
ATOM 741 N N . THR A 1 91 ? -4.131 -7.843 10.842 1.00 86.38 91 THR A N 1
ATOM 742 C CA . THR A 1 91 ? -4.208 -8.961 11.796 1.00 86.38 91 THR A CA 1
ATOM 743 C C . THR A 1 91 ? -3.646 -8.555 13.158 1.00 86.38 91 THR A C 1
ATOM 745 O O . THR A 1 91 ? -4.260 -8.842 14.185 1.00 86.38 91 THR A O 1
ATOM 748 N N . LYS A 1 92 ? -2.518 -7.836 13.182 1.00 86.31 92 LYS A N 1
ATOM 749 C CA . LYS A 1 92 ? -1.896 -7.356 14.423 1.00 86.31 92 LYS A CA 1
ATOM 750 C C . LYS A 1 92 ? -2.742 -6.289 15.126 1.00 86.31 92 LYS A C 1
ATOM 752 O O . LYS A 1 92 ? -2.920 -6.369 16.334 1.00 86.31 92 LYS A O 1
ATOM 757 N N . ILE A 1 93 ? -3.293 -5.323 14.388 1.00 86.06 93 ILE A N 1
ATOM 758 C CA . ILE A 1 93 ? -4.137 -4.246 14.942 1.00 86.06 93 ILE A CA 1
ATOM 759 C C . ILE A 1 93 ? -5.467 -4.805 15.465 1.00 86.06 93 ILE A C 1
ATOM 761 O O . ILE A 1 93 ? -5.959 -4.397 16.517 1.00 86.06 93 ILE A O 1
ATOM 765 N N . SER A 1 94 ? -6.050 -5.762 14.746 1.00 83.94 94 SER A N 1
ATOM 766 C CA . SER A 1 94 ? -7.329 -6.378 15.107 1.00 83.94 94 SER A CA 1
ATOM 767 C C . SER A 1 94 ? -7.215 -7.535 16.101 1.00 83.94 94 SER A C 1
ATOM 769 O O . SER A 1 94 ? -8.231 -8.156 16.394 1.00 83.94 94 SER A O 1
ATOM 771 N N . ASN A 1 95 ? -6.021 -7.847 16.621 1.00 81.12 95 ASN A N 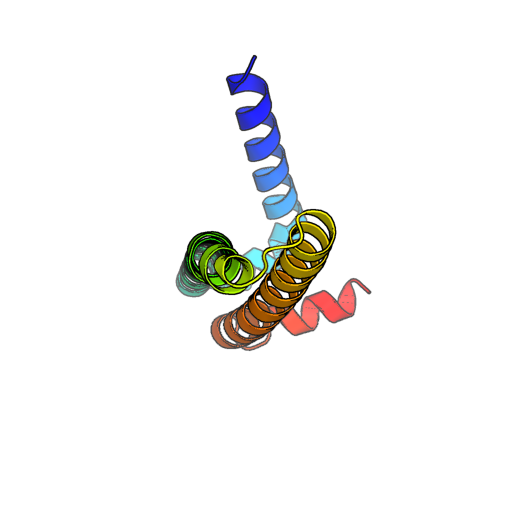1
ATOM 772 C CA . ASN A 1 95 ? -5.776 -9.019 17.475 1.00 81.12 95 ASN A CA 1
ATOM 773 C C . ASN A 1 95 ? -6.293 -10.338 16.862 1.00 81.12 95 ASN A C 1
ATOM 775 O O . ASN A 1 95 ? -6.825 -11.195 17.560 1.00 81.12 95 ASN A O 1
ATOM 779 N N . GLY A 1 96 ? -6.176 -10.497 15.542 1.00 69.50 96 GLY A N 1
ATOM 780 C CA . GLY A 1 96 ? -6.591 -11.709 14.831 1.00 69.50 96 GLY A CA 1
ATOM 781 C C . GLY A 1 96 ? -8.083 -11.807 14.494 1.00 69.50 96 GLY A C 1
ATOM 782 O O . GLY A 1 96 ? -8.450 -12.701 13.731 1.00 69.50 96 GLY A O 1
ATOM 783 N N . ILE A 1 97 ? -8.925 -10.872 14.955 1.00 71.88 97 ILE A N 1
ATOM 784 C CA . ILE A 1 97 ? -10.377 -10.866 14.684 1.00 71.88 97 ILE A CA 1
ATOM 785 C C . ILE A 1 97 ? -10.656 -10.874 13.173 1.00 71.88 97 ILE A C 1
ATOM 787 O O . ILE A 1 97 ? -11.579 -11.549 12.715 1.00 71.88 97 ILE A O 1
ATOM 791 N N . ILE A 1 98 ? -9.831 -10.170 12.385 1.00 69.19 98 ILE A N 1
ATOM 792 C CA . ILE A 1 98 ? -9.991 -10.105 10.927 1.00 69.19 98 ILE A CA 1
ATOM 793 C C . ILE A 1 98 ? -9.714 -11.451 10.248 1.00 69.19 98 ILE A C 1
ATOM 795 O O . ILE A 1 98 ? -10.465 -11.867 9.366 1.00 69.19 98 ILE A O 1
ATOM 799 N N . LYS A 1 99 ? -8.685 -12.171 10.699 1.00 66.88 99 LYS A N 1
ATOM 800 C CA . LYS A 1 99 ? -8.294 -13.464 10.125 1.00 66.88 99 LYS A CA 1
ATOM 801 C C . LYS A 1 99 ? -9.341 -14.552 10.388 1.00 66.88 99 LYS A C 1
ATOM 803 O O . LYS A 1 99 ? -9.619 -15.355 9.504 1.00 66.88 99 LYS A O 1
ATOM 808 N N . GLU A 1 100 ? -9.956 -14.555 11.573 1.00 62.03 100 GLU A N 1
ATOM 809 C CA . GLU A 1 100 ? -10.998 -15.531 11.937 1.00 62.03 100 GLU A CA 1
ATOM 810 C C . GLU A 1 100 ? -12.255 -15.409 11.056 1.00 62.03 100 GLU A C 1
ATOM 812 O O . GLU A 1 100 ? -12.953 -16.389 10.802 1.00 62.03 100 GLU A O 1
ATOM 817 N N . GLN A 1 101 ? -12.555 -14.205 10.571 1.00 60.56 101 GLN A N 1
ATOM 818 C CA . GLN A 1 101 ? -13.744 -13.951 9.755 1.00 60.56 101 GLN A CA 1
ATOM 819 C C . GLN A 1 101 ? -13.498 -14.214 8.273 1.00 60.56 101 GLN A C 1
ATOM 821 O O . GLN A 1 101 ? -14.369 -14.789 7.631 1.00 60.56 101 GLN A O 1
ATOM 826 N N . SER A 1 102 ? -12.293 -13.923 7.770 1.00 59.75 102 SER A N 1
ATOM 827 C CA . SER A 1 102 ? -11.886 -14.319 6.416 1.00 59.75 102 SER A CA 1
ATOM 828 C C . SER A 1 102 ? -11.920 -15.841 6.204 1.00 59.75 102 SER A C 1
ATOM 830 O O . SER A 1 102 ? -12.136 -16.282 5.083 1.00 59.75 102 SER A O 1
ATOM 832 N N . TYR A 1 103 ? -11.720 -16.642 7.261 1.00 57.53 103 TYR A N 1
ATOM 833 C CA . TYR A 1 103 ? -11.836 -18.107 7.204 1.00 57.53 103 TYR A CA 1
ATOM 834 C C . TYR A 1 103 ? -13.294 -18.599 7.220 1.00 57.53 103 TYR A C 1
ATOM 836 O O . TYR A 1 103 ? -13.588 -19.659 6.690 1.00 57.53 103 TYR A O 1
ATOM 844 N N . LYS A 1 104 ? -14.222 -17.843 7.823 1.00 51.34 104 LYS A N 1
ATOM 845 C CA . LYS A 1 104 ? -15.654 -18.202 7.883 1.00 51.34 104 LYS A CA 1
ATOM 846 C C . LYS A 1 104 ? -16.432 -17.822 6.620 1.00 51.34 104 LYS A C 1
ATOM 848 O O . LYS A 1 104 ? -17.562 -18.271 6.465 1.00 51.34 104 LYS A O 1
ATOM 853 N N . SER A 1 105 ? -15.868 -16.972 5.764 1.00 51.19 105 SER A N 1
ATOM 854 C CA . SER A 1 105 ? -16.472 -16.529 4.502 1.00 51.19 105 SER A CA 1
ATOM 855 C C . SER A 1 105 ? -15.955 -17.275 3.265 1.00 51.19 105 SER A C 1
ATOM 857 O O . SER A 1 105 ? -16.326 -16.894 2.157 1.00 51.19 105 SER A O 1
ATOM 859 N N . SER A 1 106 ? -15.073 -18.264 3.444 1.00 47.25 106 SER A N 1
ATOM 860 C CA . SER A 1 106 ? -14.492 -19.100 2.385 1.00 47.25 106 SER A CA 1
ATOM 861 C C . SER A 1 106 ? -14.957 -20.542 2.518 1.00 47.25 106 SER A C 1
ATOM 863 O O . SER A 1 106 ? -14.884 -21.230 1.478 1.00 47.25 106 SER A O 1
#